Protein AF-A0A3D1LH21-F1 (afdb_monomer_lite)

Foldseek 3Di:
DVVVVCVVPVDDPVVVVVCVVVVNDDDDDDDPDPPPPDPPPDDPDQDDDDPVLVVVLVVVLVQVPDPDDDDDDDDDDPPPPVVSSVSVSQVVCVVVVHHDDDDDDDDD

Radius of gyration: 22.92 Å; chains: 1; bounding box: 38×34×65 Å

Structure (mmCIF, N/CA/C/O backbone):
data_AF-A0A3D1LH21-F1
#
_entry.id   AF-A0A3D1LH21-F1
#
loop_
_atom_site.group_PDB
_atom_site.id
_atom_site.type_symbol
_atom_site.label_atom_id
_atom_site.label_alt_id
_atom_site.label_comp_id
_atom_site.label_asym_id
_atom_site.label_entity_id
_atom_site.label_seq_id
_atom_site.pdbx_PDB_ins_code
_atom_site.Cartn_x
_atom_site.Cartn_y
_atom_site.Cartn_z
_atom_site.occupancy
_atom_site.B_iso_or_equiv
_atom_site.auth_seq_id
_atom_site.auth_comp_id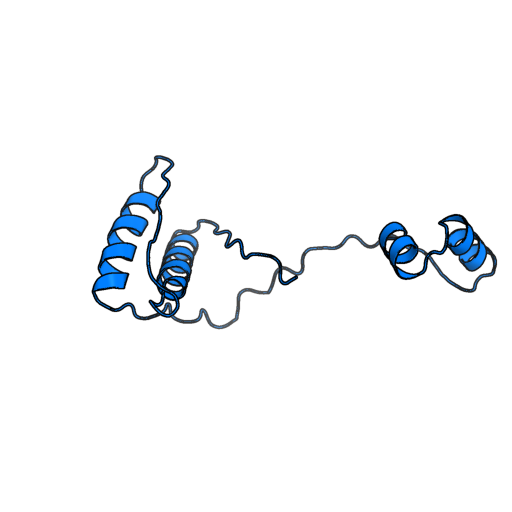
_atom_site.auth_asym_id
_atom_site.auth_atom_id
_atom_site.pdbx_PDB_model_num
ATOM 1 N N . ALA A 1 1 ? 6.866 -3.950 -26.755 1.00 57.97 1 ALA A N 1
ATOM 2 C CA . ALA A 1 1 ? 7.254 -5.340 -27.072 1.00 57.97 1 ALA A CA 1
ATOM 3 C C . ALA A 1 1 ? 8.667 -5.445 -27.666 1.00 57.97 1 ALA A C 1
ATOM 5 O O . ALA A 1 1 ? 9.548 -5.926 -26.974 1.00 57.97 1 ALA A O 1
ATOM 6 N N . CYS A 1 2 ? 8.959 -4.939 -28.876 1.00 64.25 2 CYS A N 1
ATOM 7 C CA . CYS A 1 2 ? 10.308 -5.107 -29.469 1.00 64.25 2 CYS A CA 1
ATOM 8 C C . CYS A 1 2 ? 11.445 -4.346 -28.754 1.00 64.25 2 CYS A C 1
ATOM 10 O O . CYS A 1 2 ? 12.608 -4.705 -28.910 1.00 64.25 2 CYS A O 1
ATOM 12 N N . ARG A 1 3 ? 11.133 -3.307 -27.970 1.00 71.62 3 ARG A N 1
ATOM 13 C CA . ARG A 1 3 ? 12.135 -2.517 -27.239 1.00 71.62 3 ARG A CA 1
ATOM 14 C C . ARG A 1 3 ? 12.827 -3.316 -26.129 1.00 71.62 3 ARG A C 1
ATOM 16 O O . ARG A 1 3 ? 14.045 -3.338 -26.085 1.00 71.62 3 ARG A O 1
ATOM 23 N N . GLU A 1 4 ? 12.061 -4.028 -25.312 1.00 78.31 4 GLU A N 1
ATOM 24 C CA . GLU A 1 4 ? 12.585 -4.868 -24.227 1.00 78.31 4 GLU A CA 1
ATOM 25 C C . GLU A 1 4 ? 13.426 -6.032 -24.775 1.00 78.31 4 GLU A C 1
ATOM 27 O O . GLU A 1 4 ? 14.518 -6.303 -24.294 1.00 78.31 4 GLU A O 1
ATOM 32 N N . LEU A 1 5 ? 12.989 -6.651 -25.878 1.00 80.75 5 LEU A N 1
ATOM 33 C CA . LEU A 1 5 ? 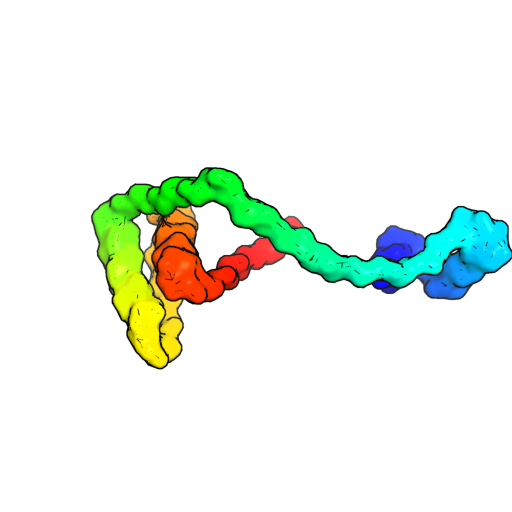13.782 -7.666 -26.581 1.00 80.75 5 LEU A CA 1
ATOM 34 C C . LEU A 1 5 ? 15.075 -7.094 -27.181 1.00 80.75 5 LEU A C 1
ATOM 36 O O . LEU A 1 5 ? 16.098 -7.774 -27.184 1.00 80.75 5 LEU A O 1
ATOM 40 N N . THR A 1 6 ? 15.051 -5.851 -27.672 1.00 84.94 6 THR A N 1
ATOM 41 C CA . THR A 1 6 ? 16.256 -5.148 -28.149 1.00 84.94 6 THR A CA 1
ATOM 42 C C . THR A 1 6 ? 17.231 -4.908 -26.993 1.00 84.94 6 THR A C 1
ATOM 44 O O . THR A 1 6 ? 18.427 -5.133 -27.149 1.00 84.94 6 THR A O 1
ATOM 47 N N . GLU A 1 7 ? 16.727 -4.518 -25.822 1.00 84.88 7 GLU A N 1
ATOM 48 C CA . GLU A 1 7 ? 17.529 -4.294 -24.612 1.00 84.88 7 GLU A CA 1
ATOM 49 C C . GLU A 1 7 ? 18.125 -5.606 -24.065 1.00 84.88 7 GLU A C 1
ATOM 51 O O . GLU A 1 7 ? 19.319 -5.657 -23.776 1.00 84.88 7 GLU A O 1
ATOM 56 N N . LEU A 1 8 ? 17.343 -6.689 -24.006 1.00 86.88 8 LEU A N 1
ATOM 57 C CA . LEU A 1 8 ? 17.786 -7.993 -23.488 1.00 86.88 8 LEU A CA 1
ATOM 58 C C . LEU A 1 8 ? 18.778 -8.721 -24.404 1.00 86.88 8 LEU A C 1
ATOM 60 O O . LEU A 1 8 ? 19.628 -9.469 -23.925 1.00 86.88 8 LEU A O 1
ATOM 64 N N . THR A 1 9 ? 18.654 -8.550 -25.721 1.00 89.69 9 THR A N 1
ATOM 65 C CA . THR A 1 9 ? 19.456 -9.306 -26.703 1.00 89.69 9 THR A CA 1
ATOM 66 C C . THR A 1 9 ? 20.546 -8.473 -27.373 1.00 89.69 9 THR A C 1
ATOM 68 O O . THR A 1 9 ? 21.415 -9.031 -28.043 1.00 89.69 9 THR A O 1
ATOM 71 N N . GLY A 1 10 ? 20.490 -7.143 -27.252 1.00 88.69 10 GLY A N 1
ATOM 72 C CA . GLY A 1 10 ? 21.334 -6.206 -28.000 1.00 88.69 10 GLY A CA 1
ATOM 73 C C . GLY A 1 10 ? 21.036 -6.146 -29.506 1.00 88.69 10 GLY A C 1
ATOM 74 O O . GLY A 1 10 ? 21.725 -5.438 -30.241 1.00 88.69 10 GLY A O 1
ATOM 75 N N . ALA A 1 11 ? 20.037 -6.887 -29.997 1.00 90.06 11 ALA A N 1
ATOM 76 C CA . ALA A 1 11 ? 19.672 -6.917 -31.407 1.00 90.06 11 ALA A CA 1
ATOM 77 C C . ALA A 1 11 ? 18.835 -5.692 -31.798 1.00 90.06 11 ALA A C 1
ATOM 79 O O . ALA A 1 11 ? 17.982 -5.240 -31.046 1.00 90.06 11 ALA A O 1
ATOM 80 N N . THR A 1 12 ? 19.020 -5.175 -33.012 1.00 90.50 12 THR A N 1
ATOM 81 C CA . THR A 1 12 ? 18.241 -4.037 -33.516 1.00 90.50 12 THR A CA 1
ATOM 82 C C . THR A 1 12 ? 16.842 -4.450 -33.977 1.00 90.50 12 THR A C 1
ATOM 84 O O . THR A 1 12 ? 16.614 -5.587 -34.389 1.00 90.50 12 THR A O 1
ATOM 87 N N . ALA A 1 13 ? 15.918 -3.485 -34.046 1.00 86.94 13 ALA A N 1
ATOM 88 C CA . ALA A 1 13 ? 14.582 -3.678 -34.628 1.00 86.94 13 ALA A CA 1
ATOM 89 C C . ALA A 1 13 ? 14.623 -4.326 -36.031 1.00 86.94 13 ALA A C 1
ATOM 91 O O . ALA A 1 13 ? 13.815 -5.194 -36.351 1.00 86.94 13 ALA A O 1
ATOM 92 N N . SER A 1 14 ? 15.618 -3.963 -36.847 1.00 89.81 14 SER A N 1
ATOM 93 C CA . SER A 1 14 ? 15.827 -4.537 -38.182 1.00 89.81 14 SER A CA 1
ATOM 94 C C . SER A 1 14 ? 16.174 -6.031 -38.169 1.00 89.81 14 SER A C 1
ATOM 96 O O . SER A 1 14 ? 15.824 -6.733 -39.120 1.00 89.81 14 SER A O 1
ATOM 98 N N . THR A 1 15 ? 16.813 -6.539 -37.109 1.00 92.56 15 THR A N 1
ATOM 99 C CA . THR A 1 15 ? 17.063 -7.976 -36.925 1.00 92.56 15 THR A CA 1
ATOM 100 C C . THR A 1 15 ? 15.747 -8.727 -36.771 1.00 92.56 15 THR A C 1
ATOM 102 O O . THR A 1 15 ? 15.539 -9.725 -37.456 1.00 92.56 15 THR A O 1
ATOM 105 N N . PHE A 1 16 ? 14.820 -8.210 -35.963 1.00 90.44 16 PHE A N 1
ATOM 106 C CA . PHE A 1 16 ? 13.502 -8.823 -35.776 1.00 90.44 16 PHE A CA 1
ATOM 107 C C . PHE A 1 16 ? 12.676 -8.797 -37.069 1.00 90.44 16 PHE A C 1
ATOM 109 O O . PHE A 1 16 ? 12.157 -9.833 -37.478 1.00 90.44 16 PHE A O 1
ATOM 116 N N . SER A 1 17 ? 12.665 -7.675 -37.802 1.00 89.75 17 SER A N 1
ATOM 117 C CA . SER A 1 17 ? 12.009 -7.611 -39.120 1.00 89.75 17 SER A CA 1
ATOM 118 C C . SER A 1 17 ? 12.609 -8.592 -40.133 1.00 89.75 17 SER A C 1
ATOM 120 O O . SER A 1 17 ? 11.908 -9.101 -41.007 1.00 89.75 17 SER A O 1
ATOM 122 N N . ARG A 1 18 ? 13.919 -8.860 -40.060 1.00 92.94 18 ARG A N 1
ATOM 123 C CA . ARG A 1 18 ? 14.571 -9.848 -40.928 1.00 92.94 18 ARG A CA 1
ATOM 124 C C . ARG A 1 18 ? 14.177 -11.273 -40.550 1.00 92.94 18 ARG A C 1
ATOM 126 O O . ARG A 1 18 ? 13.916 -12.063 -41.450 1.00 92.94 18 ARG A O 1
ATOM 133 N N . LEU A 1 19 ? 14.137 -11.598 -39.260 1.00 94.06 19 LEU A N 1
ATOM 134 C CA . LEU A 1 19 ? 13.716 -12.917 -38.779 1.00 94.06 19 LEU A CA 1
ATOM 135 C C . LEU A 1 19 ? 12.265 -13.219 -39.171 1.00 94.06 19 LEU A C 1
ATOM 137 O O . LEU A 1 19 ? 11.976 -14.331 -39.607 1.00 94.06 19 LEU A O 1
ATOM 141 N N . GLU A 1 20 ? 11.384 -12.221 -39.097 1.00 93.69 20 GLU A N 1
ATOM 142 C CA . GLU A 1 20 ? 9.995 -12.337 -39.549 1.00 93.69 20 GLU A CA 1
ATOM 143 C C . GLU A 1 20 ? 9.911 -12.580 -41.063 1.00 93.69 20 GLU A C 1
ATOM 145 O O . GLU A 1 20 ? 9.254 -13.518 -41.506 1.00 93.69 20 GLU A O 1
ATOM 150 N N . LYS A 1 21 ? 10.660 -11.815 -41.873 1.00 94.88 21 LYS A N 1
ATOM 151 C CA . LYS A 1 21 ? 10.735 -12.027 -43.335 1.00 94.88 21 LYS A CA 1
ATOM 152 C C . LYS A 1 21 ? 11.300 -13.390 -43.729 1.00 94.88 21 LYS A C 1
ATOM 154 O O . LYS A 1 21 ? 10.942 -13.912 -44.780 1.00 94.88 21 LYS A O 1
ATOM 159 N N . LEU A 1 22 ? 12.201 -13.944 -42.921 1.00 96.50 22 LEU A N 1
ATOM 160 C CA . LEU A 1 22 ? 12.730 -15.298 -43.103 1.00 96.50 22 LEU A CA 1
ATOM 161 C C . LEU A 1 22 ? 11.744 -16.383 -42.635 1.00 96.50 22 LEU A C 1
ATOM 163 O O . LEU A 1 22 ? 12.050 -17.563 -42.778 1.00 96.50 22 LEU A O 1
ATOM 167 N N . GLY A 1 23 ? 10.588 -16.006 -42.078 1.00 94.69 23 GLY A N 1
ATOM 168 C CA . GLY A 1 23 ? 9.579 -16.933 -41.566 1.00 94.69 23 GLY A CA 1
ATOM 169 C C . GLY A 1 23 ? 10.001 -17.655 -40.286 1.00 94.69 23 GLY A C 1
ATOM 170 O O . GLY A 1 23 ? 9.415 -18.675 -39.942 1.00 94.69 23 GLY A O 1
ATOM 171 N N . LEU A 1 24 ? 11.032 -17.158 -39.595 1.00 96.19 24 LEU A N 1
ATOM 172 C CA . LEU A 1 24 ? 11.568 -17.782 -38.381 1.00 96.19 24 LEU A CA 1
ATOM 173 C C . LEU A 1 24 ? 10.801 -17.362 -37.124 1.00 96.19 24 LEU A C 1
ATOM 175 O O . LEU A 1 24 ? 10.841 -18.069 -36.121 1.00 96.19 24 LEU A O 1
ATOM 179 N N . ILE A 1 25 ? 10.128 -16.211 -37.175 1.00 92.31 25 ILE A N 1
ATOM 180 C CA . ILE A 1 25 ? 9.284 -15.685 -36.099 1.00 92.31 25 ILE A CA 1
ATOM 181 C C . ILE A 1 25 ? 8.011 -15.062 -36.681 1.00 92.31 25 ILE A C 1
ATOM 183 O O . ILE A 1 25 ? 7.939 -14.764 -37.873 1.00 92.31 25 ILE A O 1
ATOM 187 N N . THR A 1 26 ? 7.033 -14.805 -35.818 1.00 90.69 26 THR A N 1
ATOM 188 C CA . THR A 1 26 ? 5.829 -14.022 -36.125 1.00 90.69 26 THR A CA 1
ATOM 189 C C . THR A 1 26 ? 5.674 -12.943 -35.064 1.00 90.69 26 THR A C 1
ATOM 191 O O . THR A 1 26 ? 5.832 -13.234 -33.877 1.00 90.69 26 THR A O 1
ATOM 194 N N . ILE A 1 27 ? 5.393 -11.707 -35.478 1.00 87.06 27 ILE A N 1
ATOM 195 C CA . ILE A 1 27 ? 5.172 -10.584 -34.566 1.00 87.06 27 ILE A CA 1
ATOM 196 C C . ILE A 1 27 ? 3.679 -10.250 -34.569 1.00 87.06 27 ILE A C 1
ATOM 198 O O . ILE A 1 27 ? 3.081 -10.047 -35.622 1.00 87.06 27 ILE A O 1
ATOM 202 N N . TRP A 1 28 ? 3.071 -10.177 -33.387 1.00 86.19 28 TRP A N 1
ATOM 203 C CA . TRP A 1 28 ? 1.701 -9.697 -33.218 1.00 86.19 28 TRP A CA 1
ATOM 204 C C . TRP A 1 28 ? 1.611 -8.706 -32.061 1.00 86.19 28 TRP A C 1
ATOM 206 O O . TRP A 1 28 ? 2.430 -8.721 -31.137 1.00 86.19 28 TRP A O 1
ATOM 216 N N . GLU A 1 29 ? 0.597 -7.849 -32.104 1.00 82.56 29 GLU A N 1
ATOM 217 C CA . GLU A 1 29 ? 0.229 -7.002 -30.976 1.00 82.56 29 GLU A CA 1
ATOM 218 C C . GLU A 1 29 ? -0.741 -7.763 -30.074 1.00 82.56 29 GLU A C 1
ATOM 220 O O . GLU A 1 29 ? -1.741 -8.310 -30.534 1.00 82.56 29 GLU A O 1
ATOM 225 N N . GLN A 1 30 ? -0.428 -7.807 -28.781 1.00 80.12 30 GLN A N 1
ATOM 226 C CA . GLN A 1 30 ? -1.324 -8.331 -27.762 1.00 80.12 30 GLN A CA 1
ATOM 227 C C . GLN A 1 30 ? -1.723 -7.180 -26.850 1.00 80.12 30 GLN A C 1
ATOM 229 O O . GLN A 1 30 ? -0.874 -6.553 -26.214 1.00 80.12 30 GLN A O 1
ATOM 234 N N . GLU A 1 31 ? -3.022 -6.915 -26.781 1.00 76.75 31 GLU A N 1
ATOM 235 C CA . GLU A 1 31 ? -3.572 -6.019 -25.779 1.00 76.75 31 GLU A CA 1
ATOM 236 C C . GLU A 1 31 ? -3.461 -6.723 -24.424 1.00 76.75 31 GLU A C 1
ATOM 238 O O . GLU A 1 31 ? -4.085 -7.760 -24.183 1.00 76.75 31 GLU A O 1
ATOM 243 N N . VAL A 1 32 ? -2.590 -6.208 -23.557 1.00 73.25 32 VAL A N 1
ATOM 244 C CA . VAL A 1 32 ? -2.457 -6.720 -22.195 1.00 73.25 32 VAL A CA 1
ATOM 245 C C . VAL A 1 32 ? -3.684 -6.241 -21.434 1.00 73.25 32 VAL A C 1
ATOM 247 O O . VAL A 1 32 ? -3.699 -5.136 -20.894 1.00 73.25 32 VAL A O 1
ATOM 250 N N . GLN A 1 33 ? -4.738 -7.054 -21.416 1.00 66.81 33 GLN A N 1
ATOM 251 C CA . GLN A 1 33 ? -5.785 -6.857 -20.427 1.00 66.81 33 GLN A CA 1
ATOM 252 C C . GLN A 1 33 ? -5.146 -7.117 -19.065 1.00 66.81 33 GLN A C 1
ATOM 254 O O . GLN A 1 33 ? -4.574 -8.196 -18.879 1.00 66.81 33 GLN A O 1
ATOM 259 N N . PRO A 1 34 ? -5.174 -6.148 -18.130 1.00 64.38 34 PRO A N 1
ATOM 260 C CA . PRO A 1 34 ? -4.722 -6.421 -16.782 1.00 64.38 34 PRO A CA 1
ATOM 261 C C . PRO A 1 34 ? -5.526 -7.614 -16.292 1.00 64.38 34 PRO A C 1
ATOM 263 O O . PRO A 1 34 ? -6.758 -7.605 -16.352 1.00 64.38 34 PRO A O 1
ATOM 266 N N . GLU A 1 35 ? -4.820 -8.654 -15.868 1.00 66.31 35 GLU A N 1
ATOM 267 C CA . GLU A 1 35 ? -5.436 -9.797 -15.226 1.00 66.31 35 GLU A CA 1
ATOM 268 C C . GLU A 1 35 ? -6.080 -9.251 -13.948 1.00 66.31 35 GLU A C 1
ATOM 270 O O . GLU A 1 35 ? -5.420 -9.014 -12.934 1.00 66.31 35 GLU A O 1
ATOM 275 N N . LEU A 1 36 ? -7.368 -8.909 -14.029 1.00 60.38 36 LEU A N 1
ATOM 276 C CA . LEU A 1 36 ? -8.154 -8.579 -12.858 1.00 60.38 36 LEU A CA 1
ATOM 277 C C . LEU A 1 36 ? -8.211 -9.883 -12.086 1.00 60.38 36 LEU A C 1
ATOM 279 O O . LEU A 1 36 ? -8.982 -10.773 -12.442 1.00 60.38 36 LEU A O 1
ATOM 283 N N . LEU A 1 37 ? -7.342 -10.006 -11.079 1.00 63.41 37 LEU A N 1
ATOM 284 C CA . LEU A 1 37 ? -7.414 -11.077 -10.100 1.00 63.41 37 LEU A CA 1
ATOM 285 C C . LEU A 1 37 ? -8.886 -11.195 -9.718 1.00 63.41 37 LEU A C 1
ATOM 287 O O . LEU A 1 37 ? -9.469 -10.246 -9.184 1.00 63.41 37 LEU A O 1
ATOM 291 N N . SER A 1 38 ? -9.505 -12.324 -10.069 1.00 59.16 38 SER A N 1
ATOM 292 C CA . SER A 1 38 ? -10.859 -12.620 -9.625 1.00 59.16 38 SER A CA 1
ATOM 293 C C 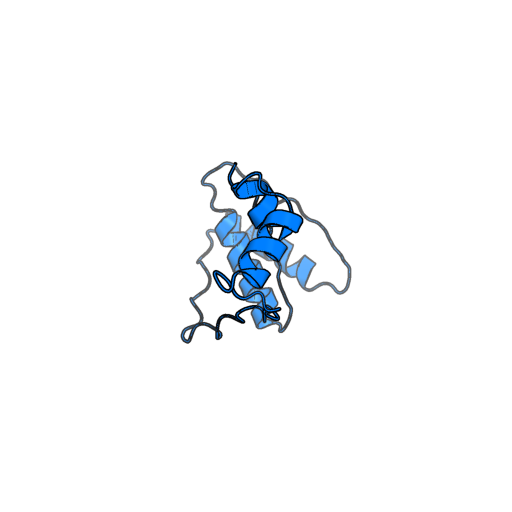. SER A 1 38 ? -10.871 -12.388 -8.116 1.00 59.16 38 SER A C 1
ATOM 295 O O . SER A 1 38 ? -9.957 -12.908 -7.462 1.00 59.16 38 SER A O 1
ATOM 297 N N . PRO A 1 39 ? -11.811 -11.588 -7.567 1.00 59.25 39 PRO A N 1
ATOM 298 C CA . PRO A 1 39 ? -11.823 -11.306 -6.142 1.00 59.25 39 PRO A CA 1
ATOM 299 C C . PRO A 1 39 ? -11.690 -12.636 -5.413 1.00 59.25 39 PRO A C 1
ATOM 301 O O . PRO A 1 39 ? -12.447 -13.563 -5.707 1.00 59.25 39 PRO A O 1
ATOM 304 N N . ALA A 1 40 ? -10.653 -12.754 -4.576 1.00 59.66 40 ALA A N 1
ATOM 305 C CA . ALA A 1 40 ? -10.337 -13.996 -3.891 1.00 59.66 40 ALA A CA 1
ATOM 306 C C . ALA A 1 40 ? -11.634 -14.559 -3.296 1.00 59.66 40 ALA A C 1
ATOM 308 O O . ALA A 1 40 ? -12.363 -13.837 -2.614 1.00 59.66 40 ALA A O 1
ATOM 309 N N . GLN A 1 41 ? -11.947 -15.820 -3.613 1.00 56.16 41 GLN A N 1
ATOM 310 C CA . GLN A 1 41 ? -13.230 -16.449 -3.275 1.00 56.16 41 GLN A CA 1
ATOM 311 C C . GLN A 1 41 ? -13.480 -16.537 -1.757 1.00 56.16 41 GLN A C 1
ATOM 313 O O . GLN A 1 41 ? -14.600 -16.810 -1.339 1.00 56.16 41 GLN A O 1
ATOM 318 N N . GLU A 1 42 ? -12.482 -16.197 -0.936 1.00 57.22 42 GLU A N 1
ATOM 319 C CA . GLU A 1 42 ? -12.620 -15.897 0.484 1.00 57.22 42 GLU A CA 1
ATOM 320 C C . GLU A 1 42 ? -11.938 -14.558 0.788 1.00 57.22 42 GLU A C 1
ATOM 322 O O . GLU A 1 42 ? -10.723 -14.404 0.640 1.00 57.22 42 GLU A O 1
ATOM 327 N N . ALA A 1 43 ? -12.719 -13.565 1.220 1.00 64.62 43 ALA A N 1
ATOM 328 C CA . ALA A 1 43 ? -12.166 -12.326 1.748 1.00 64.62 43 ALA A CA 1
ATOM 329 C C . ALA A 1 43 ? -11.384 -12.659 3.027 1.00 64.62 43 ALA A C 1
ATOM 331 O O . ALA A 1 43 ? -11.979 -12.952 4.066 1.00 64.62 43 ALA A O 1
ATOM 332 N N . ALA A 1 44 ? -10.051 -12.648 2.945 1.00 70.75 44 ALA A N 1
ATOM 333 C CA . ALA A 1 44 ? -9.192 -12.838 4.106 1.00 70.75 44 ALA A CA 1
ATOM 334 C C . ALA A 1 44 ? -9.605 -11.858 5.215 1.00 70.75 44 ALA A C 1
ATOM 336 O O . ALA A 1 44 ? -9.814 -10.667 4.960 1.00 70.75 44 ALA A O 1
ATOM 337 N N . GLN A 1 45 ? -9.743 -12.363 6.444 1.00 84.00 45 GLN A N 1
ATOM 338 C CA . GLN A 1 45 ? -10.087 -11.499 7.567 1.00 84.00 45 GLN A CA 1
ATOM 339 C C . GLN A 1 45 ? -8.991 -10.448 7.779 1.00 84.00 45 GLN A C 1
ATOM 341 O O . GLN A 1 45 ? -7.803 -10.752 7.627 1.00 84.00 45 GLN A O 1
ATOM 346 N N . PRO A 1 46 ? -9.367 -9.211 8.143 1.00 89.69 46 PRO A N 1
ATOM 347 C CA . PRO A 1 46 ? -8.386 -8.181 8.418 1.00 89.69 46 PRO A CA 1
ATOM 348 C C . PRO A 1 46 ? -7.534 -8.559 9.640 1.00 89.69 46 PRO A C 1
ATOM 350 O O . PRO A 1 46 ? -8.035 -9.212 10.559 1.00 89.69 46 PRO A O 1
ATOM 353 N N . PRO A 1 47 ? -6.269 -8.105 9.704 1.00 92.69 47 PRO A N 1
ATOM 354 C CA . PRO A 1 47 ? -5.409 -8.378 10.847 1.00 92.69 47 PRO A CA 1
ATOM 355 C C . PRO A 1 47 ? -6.017 -7.822 12.143 1.00 92.69 47 PRO A C 1
ATOM 357 O O . PRO A 1 47 ? -6.683 -6.776 12.145 1.00 92.69 47 PRO A O 1
ATOM 360 N N . VAL A 1 48 ? -5.766 -8.531 13.246 1.00 95.69 48 VAL A N 1
ATOM 361 C CA . VAL A 1 48 ? -6.037 -8.050 14.605 1.00 95.69 48 VAL A CA 1
ATOM 362 C C . VAL A 1 48 ? -4.902 -7.111 15.000 1.00 95.69 48 VAL A C 1
ATOM 364 O O . VAL A 1 48 ? -3.733 -7.481 14.902 1.00 95.69 48 VAL A O 1
ATOM 367 N N . LEU A 1 49 ? -5.249 -5.891 15.403 1.00 97.62 49 LEU A N 1
ATOM 368 C CA . LEU A 1 49 ? -4.292 -4.873 15.825 1.00 97.62 49 LEU A CA 1
ATOM 369 C C . LEU A 1 49 ? -4.095 -4.940 17.341 1.00 97.62 49 LEU A C 1
ATOM 371 O O . LEU A 1 49 ? -5.032 -5.256 18.075 1.00 97.62 49 LEU A O 1
ATOM 375 N N . ASN A 1 50 ? -2.884 -4.640 17.806 1.00 97.50 50 ASN A N 1
ATOM 376 C CA . ASN A 1 50 ? -2.660 -4.350 19.224 1.00 97.50 50 ASN A CA 1
ATOM 377 C C . ASN A 1 50 ? -3.116 -2.918 19.564 1.00 97.50 50 ASN A C 1
ATOM 379 O O . ASN A 1 50 ? -3.462 -2.149 18.669 1.00 97.50 50 ASN A O 1
ATOM 383 N N . ASP A 1 51 ? -3.072 -2.542 20.841 1.00 97.94 51 ASP A N 1
ATOM 384 C CA . ASP A 1 51 ? -3.598 -1.253 21.312 1.00 97.94 51 ASP A CA 1
ATOM 385 C C . ASP A 1 51 ? -2.943 -0.037 20.631 1.00 97.94 51 ASP A C 1
ATOM 387 O O . ASP A 1 51 ? -3.630 0.893 20.208 1.00 97.94 51 ASP A O 1
ATOM 391 N N . GLU A 1 52 ? -1.617 -0.049 20.458 1.00 96.56 52 GLU A N 1
ATOM 392 C CA . GLU A 1 52 ? -0.889 1.054 19.812 1.00 96.56 52 GLU A CA 1
ATOM 393 C C . GLU A 1 52 ? -1.229 1.175 18.321 1.00 96.56 52 GLU A C 1
ATOM 395 O O . GLU A 1 52 ? -1.454 2.271 17.799 1.00 96.56 52 GLU A O 1
ATOM 400 N N . GLN A 1 53 ? -1.296 0.042 17.621 1.00 98.19 53 GLN A N 1
ATOM 401 C CA . GLN A 1 53 ? -1.682 -0.016 16.214 1.00 98.19 53 GLN A CA 1
ATOM 402 C C . GLN A 1 53 ? -3.146 0.380 16.023 1.00 98.19 53 GLN A C 1
ATOM 404 O O . GLN A 1 53 ? -3.458 1.053 15.042 1.00 98.19 53 GLN A O 1
ATOM 409 N N . GLN A 1 54 ? -4.025 -0.012 16.949 1.00 98.19 54 GLN A N 1
ATOM 410 C CA . GLN A 1 54 ? -5.442 0.335 16.940 1.00 98.19 54 GLN A CA 1
ATOM 411 C C . GLN A 1 54 ? -5.622 1.846 17.101 1.00 98.19 54 GLN A C 1
ATOM 413 O O . GLN A 1 54 ? -6.315 2.453 16.292 1.00 98.19 54 GLN A O 1
ATOM 418 N N . ALA A 1 55 ? -4.913 2.474 18.043 1.00 97.62 55 ALA A N 1
ATOM 419 C CA . ALA A 1 55 ? -4.947 3.926 18.215 1.00 97.62 55 ALA A CA 1
ATOM 420 C C . ALA A 1 55 ? -4.485 4.677 16.950 1.00 97.62 55 ALA A C 1
ATOM 422 O O . ALA A 1 55 ? -5.118 5.649 16.526 1.00 97.62 55 ALA A O 1
ATOM 423 N N . ALA A 1 56 ? -3.407 4.212 16.308 1.00 97.44 56 ALA A N 1
ATOM 424 C CA . ALA A 1 56 ? -2.941 4.784 15.045 1.00 97.44 56 ALA A CA 1
ATOM 425 C C . ALA A 1 56 ? -3.959 4.576 13.910 1.00 97.44 56 ALA A C 1
ATOM 427 O O . ALA A 1 56 ? -4.239 5.500 13.142 1.00 97.44 56 ALA A O 1
ATOM 428 N N . PHE A 1 57 ? -4.528 3.375 13.811 1.00 97.94 57 PHE A N 1
ATOM 429 C CA . PHE A 1 57 ? -5.559 3.047 12.835 1.00 97.94 57 PHE A CA 1
ATOM 430 C C . PHE A 1 57 ? -6.808 3.915 13.012 1.00 97.94 57 PHE A C 1
ATOM 432 O O . PHE A 1 57 ? -7.295 4.445 12.018 1.00 97.94 57 PHE A O 1
ATOM 439 N N . ASP A 1 58 ? -7.297 4.110 14.236 1.00 97.69 58 ASP A N 1
ATOM 440 C CA . ASP A 1 58 ? -8.517 4.876 14.509 1.00 97.69 58 ASP A CA 1
ATOM 441 C C . ASP A 1 58 ? -8.377 6.328 14.032 1.00 97.69 58 ASP A C 1
ATOM 443 O O . ASP A 1 58 ? -9.253 6.846 13.332 1.00 97.69 58 ASP A O 1
ATOM 447 N N . GLY A 1 59 ? -7.236 6.966 14.321 1.00 96.50 59 GLY A N 1
ATOM 448 C CA . GLY A 1 59 ? -6.943 8.321 13.846 1.00 96.50 59 GLY A CA 1
ATOM 449 C C . GLY A 1 59 ? -6.862 8.414 12.318 1.00 96.50 59 GLY A C 1
ATOM 450 O O . GLY A 1 59 ? -7.459 9.306 11.708 1.00 96.50 59 GLY A O 1
ATOM 451 N N . LEU A 1 60 ? -6.171 7.465 11.681 1.00 96.88 60 LEU A N 1
ATOM 452 C CA . LEU A 1 60 ? -6.038 7.407 10.220 1.00 96.88 60 LEU A CA 1
ATOM 453 C C . LEU A 1 60 ? -7.374 7.101 9.527 1.00 96.88 60 LEU A C 1
ATOM 455 O O . LEU A 1 60 ? -7.682 7.687 8.488 1.00 96.88 60 LEU A O 1
ATOM 459 N N . CYS A 1 61 ? -8.182 6.213 10.103 1.00 96.06 61 CYS A N 1
ATOM 460 C CA . CYS A 1 61 ? -9.484 5.819 9.579 1.00 96.06 61 CYS A CA 1
ATOM 461 C C . CYS A 1 61 ? -10.471 6.992 9.633 1.00 96.06 61 CYS A C 1
ATOM 463 O O . CYS A 1 61 ? -11.150 7.273 8.643 1.00 96.06 61 CYS A O 1
ATOM 465 N N . LEU A 1 62 ? -10.482 7.746 10.737 1.00 95.25 62 LEU A N 1
ATOM 466 C CA . LEU A 1 62 ? -11.293 8.957 10.869 1.00 95.25 62 LEU A CA 1
ATOM 467 C C . LEU A 1 62 ? -10.906 10.008 9.8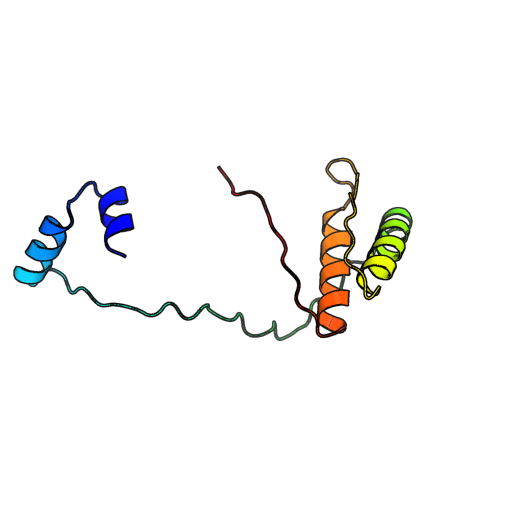18 1.00 95.25 62 LEU A C 1
ATOM 469 O O . LEU A 1 62 ? -11.775 10.586 9.161 1.00 95.25 62 LEU A O 1
ATOM 473 N N . GLN A 1 63 ? -9.606 10.205 9.585 1.00 94.75 63 GLN A N 1
ATOM 474 C CA . GLN A 1 63 ? -9.123 11.092 8.526 1.00 94.75 63 GLN A CA 1
ATOM 475 C C . GLN A 1 63 ? -9.532 10.603 7.125 1.00 94.75 63 GLN A C 1
ATOM 477 O O . GLN A 1 63 ? -9.967 11.409 6.308 1.00 94.75 63 GLN A O 1
ATOM 482 N N . MET A 1 64 ? -9.457 9.297 6.849 1.00 94.12 64 MET A N 1
ATOM 483 C CA . MET A 1 64 ? -9.866 8.689 5.571 1.00 94.12 64 MET A CA 1
ATOM 484 C C . MET A 1 64 ? -11.379 8.807 5.293 1.00 94.12 64 MET A C 1
ATOM 486 O O . MET A 1 64 ? -11.813 8.813 4.133 1.00 94.12 64 MET A O 1
ATOM 490 N N . GLN A 1 65 ? -12.200 8.860 6.342 1.00 91.44 65 GLN A N 1
ATOM 491 C CA . GLN A 1 65 ? -13.653 9.036 6.242 1.00 91.44 65 GLN A CA 1
ATOM 492 C C . GLN A 1 65 ? -14.067 10.500 6.036 1.00 91.44 65 GLN A C 1
ATOM 494 O O . GLN A 1 65 ? -15.169 10.758 5.551 1.00 91.44 65 GLN A O 1
ATOM 499 N N . SER A 1 66 ? -13.187 11.455 6.350 1.00 91.56 66 SER A N 1
ATOM 500 C CA . SER A 1 66 ? -13.398 12.871 6.051 1.00 91.56 66 SER A CA 1
ATOM 501 C C . SER A 1 66 ? -13.558 13.110 4.544 1.00 91.56 66 SER A C 1
ATOM 503 O O . SER A 1 66 ? -12.921 12.461 3.718 1.00 91.56 66 SER A O 1
ATOM 505 N N . GLN A 1 67 ? -14.373 14.099 4.166 1.00 87.56 67 GLN A N 1
ATOM 506 C CA . GLN A 1 67 ? -14.507 14.538 2.768 1.00 87.56 67 GLN A CA 1
ATOM 507 C C . GLN A 1 67 ? -13.318 15.385 2.280 1.00 87.56 67 GLN A C 1
ATOM 509 O O . GLN A 1 67 ? -13.295 15.813 1.127 1.00 87.56 67 GLN A O 1
ATOM 514 N N . LYS A 1 68 ? -12.338 15.662 3.147 1.00 91.12 68 LYS A N 1
ATOM 515 C CA . LYS A 1 68 ? -11.150 16.452 2.811 1.00 91.12 68 LYS A CA 1
ATOM 516 C C . LYS A 1 68 ? -9.941 15.538 2.598 1.00 91.12 68 LYS A C 1
ATOM 518 O O . LYS A 1 68 ? -9.738 14.637 3.411 1.00 91.12 68 LYS A O 1
ATOM 523 N N . PRO A 1 69 ? -9.102 15.795 1.577 1.00 89.88 69 PRO A N 1
ATOM 524 C CA . PRO A 1 69 ? -7.815 15.126 1.447 1.00 89.88 69 PRO A CA 1
ATOM 525 C C . PRO A 1 69 ? -6.969 15.329 2.704 1.00 89.88 69 PRO A C 1
ATOM 527 O O . PRO A 1 69 ? -6.970 16.410 3.296 1.00 89.88 69 PRO A O 1
ATOM 530 N N . GLY A 1 70 ? -6.217 14.303 3.086 1.00 90.75 70 GLY A N 1
ATOM 531 C CA . GLY A 1 70 ? -5.302 14.374 4.213 1.00 90.75 70 GLY A CA 1
ATOM 532 C C . GLY A 1 70 ? -4.093 13.478 3.995 1.00 90.75 70 GLY A C 1
ATOM 533 O O . GLY A 1 70 ? -4.175 12.467 3.302 1.00 90.75 70 GLY A O 1
ATOM 534 N N . ALA A 1 71 ? -2.981 13.846 4.618 1.00 95.19 71 ALA A N 1
ATOM 535 C CA . ALA A 1 71 ? -1.759 13.057 4.656 1.00 95.19 71 ALA A CA 1
ATOM 536 C C . ALA A 1 71 ? -1.413 12.734 6.110 1.00 95.19 71 ALA A C 1
ATOM 538 O O . ALA A 1 71 ? -1.754 13.494 7.016 1.00 95.19 71 ALA A O 1
ATOM 539 N N . ALA A 1 72 ? -0.754 11.604 6.333 1.00 95.44 72 ALA A N 1
ATOM 540 C CA . ALA A 1 72 ? -0.277 11.206 7.647 1.00 95.44 72 ALA A CA 1
ATOM 541 C C . ALA A 1 72 ? 1.006 10.386 7.511 1.00 95.44 72 ALA A C 1
ATOM 543 O O . ALA A 1 72 ? 1.203 9.682 6.519 1.00 95.44 72 ALA A O 1
ATOM 544 N N . LEU A 1 73 ? 1.865 10.471 8.524 1.00 96.19 73 LEU A N 1
ATOM 545 C CA . LEU A 1 73 ? 3.078 9.673 8.633 1.00 96.19 73 LEU A CA 1
ATOM 546 C C . LEU A 1 73 ? 2.892 8.647 9.752 1.00 96.19 73 LEU A C 1
ATOM 548 O O . LEU A 1 73 ? 2.814 9.015 10.921 1.00 96.19 73 LEU A O 1
ATOM 552 N N . LEU A 1 74 ? 2.859 7.361 9.401 1.00 96.38 74 LEU A N 1
ATOM 553 C CA . LEU A 1 74 ? 2.882 6.283 10.387 1.00 96.38 74 LEU A CA 1
ATOM 554 C C . LEU A 1 74 ? 4.333 5.959 10.756 1.00 96.38 74 LEU A C 1
ATOM 556 O O . LEU A 1 74 ? 5.013 5.210 10.050 1.00 96.38 74 LEU A O 1
ATOM 560 N N . TYR A 1 75 ? 4.807 6.537 11.857 1.00 95.38 75 TYR A N 1
ATOM 561 C CA . TYR A 1 75 ? 6.159 6.308 12.359 1.00 95.38 75 TYR A CA 1
ATOM 562 C C . TYR A 1 75 ? 6.232 5.051 13.235 1.00 95.38 75 TYR A C 1
ATOM 564 O O . TYR A 1 75 ? 5.403 4.838 14.113 1.00 95.38 75 TYR A O 1
ATOM 572 N N . GLY A 1 76 ? 7.251 4.224 13.008 1.00 94.06 76 GLY A N 1
ATOM 573 C CA . GLY A 1 76 ? 7.524 3.042 13.820 1.00 94.06 76 GLY A CA 1
ATOM 574 C C . GLY A 1 76 ? 8.765 2.306 13.332 1.00 94.06 76 GLY A C 1
ATOM 575 O O . GLY A 1 76 ? 9.071 2.316 12.136 1.00 94.06 76 GLY A O 1
ATOM 576 N N . VAL A 1 77 ? 9.474 1.647 14.245 1.00 95.00 77 VAL A N 1
ATOM 577 C CA . VAL A 1 77 ? 10.677 0.862 13.926 1.00 95.00 77 VAL A CA 1
ATOM 578 C C . VAL A 1 77 ? 10.355 -0.346 13.033 1.00 95.00 77 VAL A C 1
ATOM 580 O O . VAL A 1 77 ? 9.195 -0.730 12.847 1.00 95.00 77 VAL A O 1
ATOM 583 N N . THR A 1 78 ? 11.369 -0.954 12.423 1.00 93.56 78 THR A N 1
ATOM 584 C CA . THR A 1 78 ? 11.206 -2.234 11.714 1.00 93.56 78 THR A CA 1
ATOM 585 C C . THR A 1 78 ? 10.660 -3.294 12.674 1.00 93.56 78 THR A C 1
ATOM 587 O O . THR A 1 78 ? 11.058 -3.345 13.832 1.00 93.56 78 THR A O 1
ATOM 590 N N . GLY A 1 79 ? 9.713 -4.113 12.215 1.00 92.56 79 GLY A N 1
ATOM 591 C CA . GLY A 1 79 ? 9.060 -5.125 13.054 1.00 92.56 79 GLY A CA 1
ATOM 592 C C . GLY A 1 79 ? 7.891 -4.618 13.908 1.00 92.56 79 GLY A C 1
ATOM 593 O O . GLY A 1 79 ? 7.161 -5.437 14.449 1.00 92.56 79 GLY A O 1
ATOM 594 N N . SER A 1 80 ? 7.612 -3.308 13.961 1.00 93.50 80 SER A N 1
ATOM 595 C CA . SER A 1 80 ? 6.488 -2.756 14.749 1.00 93.50 80 SER A CA 1
ATOM 596 C C . SER A 1 80 ? 5.086 -3.067 14.193 1.00 93.50 80 SER A C 1
ATOM 598 O O . SER A 1 80 ? 4.080 -2.626 14.743 1.00 93.50 80 SER A O 1
ATOM 600 N N . GLY A 1 81 ? 4.997 -3.774 13.062 1.00 94.12 81 GLY A N 1
ATOM 601 C CA . GLY A 1 81 ? 3.721 -4.166 12.459 1.00 94.12 81 GLY A CA 1
ATOM 602 C C . GLY A 1 81 ? 2.991 -3.071 11.668 1.00 94.12 81 GLY A C 1
ATOM 603 O O . GLY A 1 81 ? 1.789 -3.187 11.466 1.00 94.12 81 GLY A O 1
ATOM 604 N N . LYS A 1 82 ? 3.683 -2.037 11.155 1.00 96.75 82 LYS A N 1
ATOM 605 C CA . LYS A 1 82 ? 3.068 -0.981 10.307 1.00 96.75 82 LYS A CA 1
ATOM 606 C C . LYS A 1 82 ? 2.232 -1.541 9.148 1.00 96.75 82 LYS A C 1
ATOM 608 O O . LYS A 1 82 ? 1.157 -1.028 8.856 1.00 96.75 82 LYS A O 1
ATOM 613 N N . THR A 1 83 ? 2.695 -2.631 8.535 1.00 95.31 83 THR A N 1
ATOM 614 C CA . THR A 1 83 ? 1.987 -3.323 7.451 1.00 95.31 83 THR A CA 1
ATOM 615 C C . THR A 1 83 ? 0.585 -3.779 7.859 1.00 95.31 83 THR A C 1
ATOM 617 O O . THR A 1 83 ? -0.332 -3.685 7.048 1.00 95.31 83 THR A O 1
ATOM 620 N N . ALA A 1 84 ? 0.378 -4.204 9.111 1.00 96.25 84 ALA A N 1
ATOM 621 C CA . ALA A 1 84 ? -0.944 -4.595 9.602 1.00 96.25 84 ALA A CA 1
ATOM 622 C C . ALA A 1 84 ? -1.919 -3.407 9.602 1.00 96.25 84 ALA A C 1
ATOM 624 O O . ALA A 1 84 ? -3.064 -3.550 9.176 1.00 96.25 84 ALA A O 1
ATOM 625 N N . VAL A 1 85 ? -1.441 -2.217 9.987 1.00 97.19 85 VAL A N 1
ATOM 626 C CA . VAL A 1 85 ? -2.225 -0.974 9.932 1.00 97.19 85 VAL A CA 1
ATOM 627 C C . VAL A 1 85 ? -2.571 -0.612 8.482 1.00 97.19 85 VAL A C 1
ATOM 629 O O . VAL A 1 85 ? -3.723 -0.287 8.201 1.00 97.19 85 VAL A O 1
ATOM 632 N N . TYR A 1 86 ? -1.623 -0.733 7.541 1.00 96.12 86 TYR A N 1
ATOM 633 C CA . TYR A 1 86 ? -1.887 -0.485 6.113 1.00 96.12 86 TYR A CA 1
ATOM 634 C C . TYR A 1 86 ? -2.958 -1.426 5.557 1.00 96.12 86 TYR A C 1
ATOM 636 O O . TYR A 1 86 ? -3.920 -0.967 4.944 1.00 96.12 86 TYR A O 1
ATOM 644 N N . ILE A 1 87 ? -2.828 -2.732 5.812 1.00 95.75 87 ILE A N 1
ATOM 645 C CA . ILE A 1 87 ? -3.794 -3.739 5.356 1.00 95.75 87 ILE A CA 1
ATOM 646 C C . ILE A 1 87 ? -5.174 -3.467 5.960 1.00 95.75 87 ILE A C 1
ATOM 648 O O . ILE A 1 87 ? -6.177 -3.549 5.251 1.00 95.75 87 ILE A O 1
ATOM 652 N N . ARG A 1 88 ? -5.246 -3.087 7.243 1.00 96.12 88 ARG A N 1
ATOM 653 C CA . ARG A 1 88 ? -6.521 -2.756 7.888 1.00 96.12 88 ARG A CA 1
ATOM 654 C C . ARG A 1 88 ? -7.192 -1.530 7.263 1.00 96.12 88 ARG A C 1
ATOM 656 O O . ARG A 1 88 ? -8.398 -1.562 7.030 1.00 96.12 88 ARG A O 1
ATOM 663 N N . LEU A 1 89 ? -6.431 -0.478 6.954 1.00 96.38 89 LEU A N 1
ATOM 664 C CA . LEU A 1 89 ? -6.949 0.712 6.265 1.00 96.38 89 LEU A CA 1
ATOM 665 C C . LEU A 1 89 ? -7.451 0.384 4.856 1.00 96.38 89 LEU A C 1
ATOM 667 O O . LEU A 1 89 ? -8.537 0.821 4.480 1.00 96.38 89 LEU A O 1
ATOM 671 N N . ILE A 1 90 ? -6.694 -0.418 4.101 1.00 95.50 90 ILE A N 1
ATOM 672 C CA . ILE A 1 90 ? -7.096 -0.899 2.772 1.00 95.50 90 ILE A CA 1
ATOM 673 C C . ILE A 1 90 ? -8.408 -1.680 2.874 1.00 95.50 90 ILE A C 1
ATOM 675 O O . ILE A 1 90 ? -9.331 -1.424 2.104 1.00 95.50 90 ILE A O 1
ATOM 679 N N . TYR A 1 91 ? -8.523 -2.579 3.853 1.00 94.06 91 TYR A N 1
ATOM 680 C CA . TYR A 1 91 ? -9.739 -3.353 4.079 1.00 94.06 91 TYR A CA 1
ATOM 681 C C . TYR A 1 91 ? -10.957 -2.453 4.333 1.00 94.06 91 TYR A C 1
ATOM 683 O O . TYR A 1 91 ? -11.985 -2.625 3.681 1.00 94.06 91 TYR A O 1
ATOM 691 N N . GLU A 1 92 ? -10.852 -1.463 5.226 1.00 94.38 92 GLU A N 1
ATOM 692 C CA . GLU A 1 92 ? -11.961 -0.529 5.476 1.00 94.38 92 GLU A CA 1
ATOM 693 C C . GLU A 1 92 ? -12.287 0.349 4.258 1.00 94.38 92 GLU A C 1
ATOM 695 O O . GLU A 1 92 ? -13.459 0.618 3.995 1.00 94.38 92 GLU A O 1
ATOM 700 N N . ALA A 1 93 ? -11.283 0.771 3.482 1.00 93.94 93 ALA A N 1
ATOM 701 C CA . ALA A 1 93 ? -11.505 1.524 2.24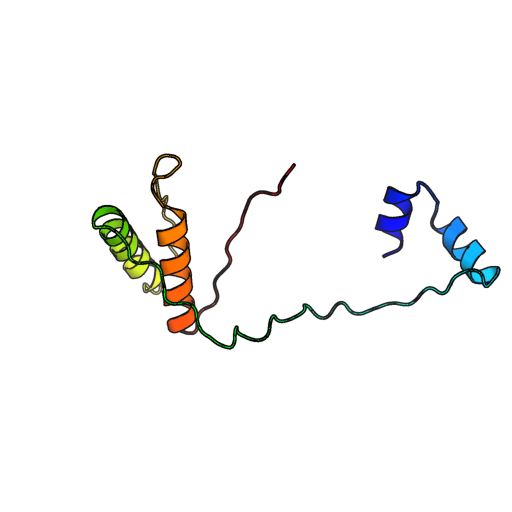9 1.00 93.94 93 ALA A CA 1
ATOM 702 C C . ALA A 1 93 ? -12.306 0.699 1.227 1.00 93.94 93 ALA A C 1
ATOM 704 O O . ALA A 1 93 ? -13.316 1.180 0.708 1.00 93.94 93 ALA A O 1
ATOM 705 N N . LEU A 1 94 ? -11.902 -0.554 0.995 1.00 92.38 94 LEU A N 1
ATOM 706 C CA . LEU A 1 94 ? -12.587 -1.476 0.084 1.00 92.38 94 LEU A CA 1
ATOM 707 C C . LEU A 1 94 ? -14.000 -1.813 0.578 1.00 92.38 94 LEU A C 1
ATOM 709 O O . LEU A 1 94 ? -14.951 -1.787 -0.203 1.00 92.38 94 LEU A O 1
ATOM 713 N N . LYS A 1 95 ? -14.167 -2.056 1.884 1.00 91.06 95 LYS A N 1
ATOM 714 C CA . LYS A 1 95 ? -15.478 -2.288 2.513 1.00 91.06 95 LYS A CA 1
ATOM 715 C C . LYS A 1 95 ? -16.420 -1.091 2.347 1.00 91.06 95 LYS A C 1
ATOM 717 O O . LYS A 1 95 ? -17.627 -1.277 2.221 1.00 91.06 95 LYS A O 1
ATOM 722 N N . ALA A 1 96 ? -15.879 0.126 2.311 1.00 91.94 96 ALA A N 1
ATOM 723 C CA . ALA A 1 96 ? -16.623 1.353 2.034 1.00 91.94 96 ALA A CA 1
ATOM 724 C C . ALA A 1 96 ? -16.863 1.613 0.529 1.00 91.94 96 ALA A C 1
ATOM 726 O O . ALA A 1 96 ? -17.323 2.698 0.171 1.00 91.94 96 ALA A O 1
ATOM 727 N N . GLY A 1 97 ? -16.534 0.666 -0.358 1.00 90.81 97 GLY A N 1
ATOM 728 C CA . GLY A 1 97 ? -16.686 0.811 -1.809 1.00 90.81 97 GLY A CA 1
ATOM 729 C C . GLY A 1 97 ? -15.677 1.768 -2.454 1.00 90.81 97 GLY A C 1
ATOM 730 O O . GLY A 1 97 ? -15.897 2.222 -3.576 1.00 90.81 97 GLY A O 1
ATOM 731 N N . LYS A 1 98 ? -14.587 2.107 -1.754 1.00 91.44 98 LYS A N 1
ATOM 732 C CA . LYS A 1 98 ? -13.484 2.922 -2.283 1.00 91.44 98 LYS A CA 1
ATOM 733 C C . LYS A 1 98 ? -12.386 2.023 -2.859 1.00 91.44 98 LYS A C 1
ATOM 735 O O . LYS A 1 98 ? -12.341 0.828 -2.594 1.00 91.44 98 LYS A O 1
ATOM 740 N N . SER A 1 99 ? -11.461 2.612 -3.612 1.00 91.81 99 SER A N 1
ATOM 741 C CA . SER A 1 99 ? -10.233 1.957 -4.078 1.00 91.81 99 SER A CA 1
ATOM 742 C C . SER A 1 99 ? -9.047 2.263 -3.161 1.00 91.81 99 SER A C 1
ATOM 744 O O . SER A 1 99 ? -9.010 3.315 -2.520 1.00 91.81 99 SER A O 1
ATOM 746 N N . ALA A 1 100 ? -8.035 1.395 -3.163 1.00 93.75 100 ALA A N 1
ATOM 747 C CA . ALA A 1 100 ? -6.770 1.625 -2.473 1.00 93.75 100 ALA A CA 1
ATOM 748 C C . ALA A 1 100 ? -5.578 1.279 -3.375 1.00 93.75 100 ALA A C 1
ATOM 750 O O . ALA A 1 100 ? -5.662 0.368 -4.196 1.00 93.75 100 ALA A O 1
ATOM 751 N N . ILE A 1 101 ? -4.468 1.999 -3.200 1.00 94.62 101 ILE A N 1
ATOM 752 C CA . ILE A 1 101 ? -3.190 1.739 -3.870 1.00 94.62 101 ILE A CA 1
ATOM 753 C C . ILE A 1 101 ? -2.124 1.621 -2.782 1.00 94.62 101 ILE A C 1
ATOM 755 O O . ILE A 1 101 ? -1.972 2.529 -1.964 1.00 94.62 101 ILE A O 1
ATOM 759 N N . LEU A 1 102 ? -1.391 0.507 -2.776 1.00 94.38 102 LEU A N 1
ATOM 760 C CA . LEU A 1 102 ? -0.225 0.303 -1.922 1.00 94.38 102 LEU A CA 1
ATOM 761 C C . LEU A 1 102 ? 1.026 0.352 -2.796 1.00 94.38 102 LEU A C 1
ATOM 763 O O . LEU A 1 102 ? 1.217 -0.505 -3.653 1.00 94.38 102 LEU A O 1
ATOM 767 N N . LEU A 1 103 ? 1.868 1.357 -2.573 1.00 93.50 103 LEU A N 1
ATOM 768 C CA . LEU A 1 1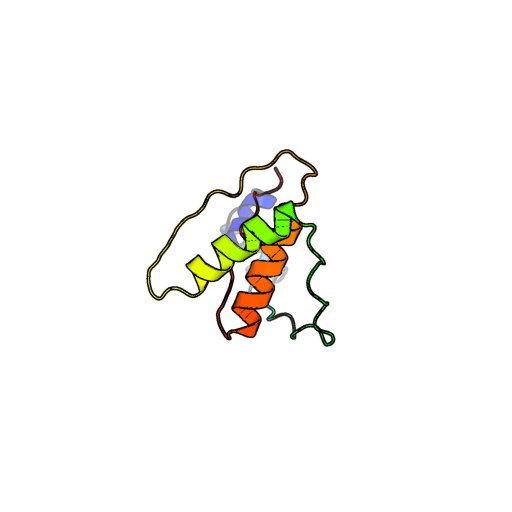03 ? 3.144 1.491 -3.265 1.00 93.50 103 LEU A CA 1
ATOM 769 C C . LEU A 1 103 ? 4.240 0.858 -2.411 1.00 93.50 103 LEU A C 1
ATOM 771 O O . LEU A 1 103 ? 4.390 1.194 -1.235 1.00 93.50 103 LEU A O 1
ATOM 775 N N . VAL A 1 104 ? 4.999 -0.051 -3.011 1.00 91.25 104 VAL A N 1
ATOM 776 C CA . VAL A 1 104 ? 6.191 -0.661 -2.416 1.00 91.25 104 VAL A CA 1
ATOM 777 C C . VAL A 1 104 ? 7.414 -0.242 -3.231 1.00 91.25 104 VAL A C 1
ATOM 779 O O . VAL A 1 104 ? 7.277 -0.011 -4.433 1.00 91.25 104 VAL A O 1
ATOM 782 N N . PRO A 1 105 ? 8.595 -0.097 -2.611 1.00 88.38 105 PRO A N 1
ATOM 783 C CA . PRO A 1 105 ? 9.822 0.128 -3.367 1.00 88.38 105 PRO A CA 1
ATOM 784 C C . PRO A 1 105 ? 10.100 -1.061 -4.299 1.00 88.38 105 PRO A C 1
ATOM 786 O O . PRO A 1 105 ? 9.778 -2.202 -3.961 1.00 88.38 105 PRO A O 1
ATOM 789 N N . GLU A 1 106 ? 10.713 -0.799 -5.453 1.00 89.62 106 GLU A N 1
ATOM 790 C CA . GLU A 1 106 ? 11.240 -1.864 -6.311 1.00 89.62 106 GLU A CA 1
ATOM 791 C C . GLU A 1 106 ? 12.358 -2.624 -5.580 1.00 89.62 106 GLU A C 1
ATOM 793 O O . GLU A 1 106 ? 13.145 -2.035 -4.833 1.00 89.62 106 GLU A O 1
ATOM 798 N N . ILE A 1 107 ? 12.422 -3.943 -5.782 1.00 68.88 107 ILE A N 1
ATOM 799 C CA . ILE A 1 107 ? 13.556 -4.753 -5.328 1.00 68.88 107 ILE A CA 1
ATOM 800 C C . ILE A 1 107 ? 14.690 -4.502 -6.329 1.00 68.88 107 ILE A C 1
ATOM 802 O O . ILE A 1 107 ? 14.520 -4.795 -7.510 1.00 68.88 107 ILE A O 1
ATOM 806 N N . SER A 1 108 ? 15.801 -3.913 -5.873 1.00 59.06 108 SER A N 1
ATOM 807 C CA . SER A 1 108 ? 17.012 -3.705 -6.687 1.00 59.06 108 SER A CA 1
ATOM 808 C C . SER A 1 108 ? 17.868 -4.961 -6.781 1.00 59.06 108 SER A C 1
ATOM 810 O O . SER A 1 108 ? 17.914 -5.711 -5.779 1.00 59.06 108 SER A O 1
#

Sequence (108 aa):
ACRELTELTGATASTFSRLEKLGLITIWEQEVQPELLSPAQEAAQPPVLNDEQQAAFDGLCLQMQSQKPGAALLYGVTGSGKTAVYIRLIYEALKAGKSAILLVPEIS

Secondary structure (DSSP, 8-state):
-HHHHHHHH---HHHHHHHHHTTS-------------PPPSS-PPPPPP-HHHHHHHHHHHHHHHSSS---------TTS-HHHHHHHHHHHHHHTT-------PPP-

pLDDT: mean 87.64, std 11.76, range [56.16, 98.19]